Protein AF-A0A9P5NY84-F1 (afdb_monomer_lite)

Secondary structure (DSSP, 8-state):
-PPP-S-GGGPPPP-TTSGGGHHHHHHHHHHHT--HHHHHHHHHHHHHHHHHHHHHHHHHHHHHHHHHHHHHHHHHHHHHHHHHHHHHHHHHHHHHHT----------------

Sequence (114 aa):
MPRITVNPNLVEAPDFTLEVYAIARDAITTQLNITAVEAAECLKEAWTADNDTKKLAWDEQELADCEEAAQRAQEEDQQRNKELQCNEQNETREPEKKKPKLNSFVANRPLQLP

Organism: Gymnopilus junonius (NCBI:txid109634)

pLDDT: mean 77.66, std 15.16, range [36.47, 93.44]

Radius of gyration: 39.76 Å; chains: 1; bounding box: 81×19×121 Å

Structure (mmCIF, N/CA/C/O backbone):
data_AF-A0A9P5NY84-F1
#
_entry.id   AF-A0A9P5NY84-F1
#
loop_
_atom_site.group_PDB
_atom_site.id
_atom_site.type_symbol
_atom_site.label_atom_id
_atom_site.label_alt_id
_atom_site.label_comp_id
_atom_site.label_asym_id
_atom_site.label_entity_id
_atom_site.label_seq_id
_atom_site.pdbx_PDB_ins_code
_atom_site.Cartn_x
_atom_site.Cartn_y
_atom_site.Cartn_z
_atom_site.occupancy
_atom_site.B_iso_or_equiv
_atom_site.auth_seq_id
_atom_site.auth_comp_id
_atom_site.auth_asym_id
_atom_site.auth_atom_id
_atom_site.pdbx_PDB_model_num
ATOM 1 N N . MET A 1 1 ? -17.183 2.914 1.428 1.00 59.50 1 MET A N 1
ATOM 2 C CA . MET A 1 1 ? -16.043 2.161 0.861 1.00 59.50 1 MET A CA 1
ATOM 3 C C . MET A 1 1 ? -16.252 0.683 1.168 1.00 59.50 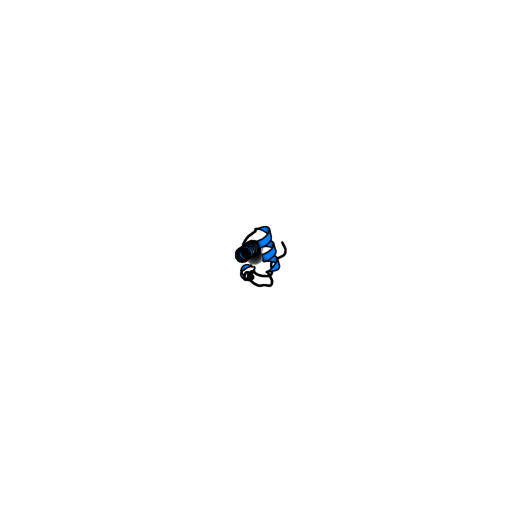1 MET A C 1
ATOM 5 O O . MET A 1 1 ? -16.749 0.401 2.255 1.00 59.50 1 MET A O 1
ATOM 9 N N . PRO A 1 2 ? -15.966 -0.254 0.248 1.00 76.25 2 PRO A N 1
ATOM 10 C CA . PRO A 1 2 ? -15.933 -1.674 0.592 1.00 76.25 2 PRO A CA 1
ATOM 11 C C . PRO A 1 2 ? -14.880 -1.915 1.682 1.00 76.25 2 PRO A C 1
ATOM 13 O O . PRO A 1 2 ? -13.791 -1.349 1.612 1.00 76.25 2 PRO A O 1
ATOM 16 N N . ARG A 1 3 ? -15.223 -2.726 2.691 1.00 77.12 3 ARG A N 1
ATOM 17 C CA . ARG A 1 3 ? -14.337 -3.029 3.822 1.00 77.12 3 ARG A CA 1
ATOM 18 C C . ARG A 1 3 ? -13.097 -3.758 3.307 1.00 77.12 3 ARG A C 1
ATOM 20 O O . ARG A 1 3 ? -13.224 -4.753 2.590 1.00 77.12 3 ARG A O 1
ATOM 27 N N . ILE A 1 4 ? -11.911 -3.262 3.646 1.00 82.25 4 ILE A N 1
ATOM 28 C CA . ILE A 1 4 ? -10.665 -3.911 3.238 1.00 82.25 4 ILE A CA 1
ATOM 29 C C . ILE A 1 4 ? -10.487 -5.152 4.121 1.00 82.25 4 ILE A C 1
ATOM 31 O O . ILE A 1 4 ? -10.584 -5.065 5.343 1.00 82.25 4 ILE A O 1
ATOM 35 N N . THR A 1 5 ? -10.275 -6.317 3.502 1.00 79.19 5 THR A N 1
ATOM 36 C CA . THR A 1 5 ? -10.119 -7.617 4.188 1.00 79.19 5 THR A CA 1
ATOM 37 C C . THR A 1 5 ? -8.679 -8.119 4.228 1.00 79.19 5 THR A C 1
ATOM 39 O O . THR A 1 5 ? -8.357 -8.990 5.031 1.00 79.19 5 THR A O 1
ATOM 42 N N . VAL A 1 6 ? -7.808 -7.578 3.376 1.00 79.12 6 VAL A N 1
ATOM 43 C CA . VAL A 1 6 ? -6.385 -7.924 3.314 1.00 79.12 6 VAL A CA 1
ATOM 44 C C . VAL A 1 6 ? -5.589 -6.726 3.797 1.00 79.12 6 VAL A C 1
ATOM 46 O O . VAL A 1 6 ? -5.732 -5.646 3.230 1.00 79.12 6 VAL A O 1
ATOM 49 N N . ASN A 1 7 ? -4.749 -6.918 4.816 1.00 77.25 7 ASN A N 1
ATOM 50 C CA . ASN A 1 7 ? -3.919 -5.844 5.347 1.00 77.25 7 ASN A CA 1
ATOM 51 C C . ASN A 1 7 ? -2.913 -5.380 4.273 1.00 77.25 7 ASN A C 1
ATOM 53 O O . ASN A 1 7 ? -2.007 -6.147 3.928 1.00 77.25 7 ASN A O 1
ATOM 57 N N . PRO A 1 8 ? -3.033 -4.144 3.757 1.00 82.19 8 PRO A N 1
ATOM 58 C CA . PRO A 1 8 ? -2.156 -3.645 2.704 1.00 82.19 8 PRO A CA 1
ATOM 59 C C . PRO A 1 8 ? -0.701 -3.470 3.169 1.00 82.19 8 PRO A C 1
ATOM 61 O O . PRO A 1 8 ? 0.194 -3.503 2.329 1.00 82.19 8 PRO A O 1
ATOM 64 N N . ASN A 1 9 ? -0.443 -3.386 4.484 1.00 78.25 9 ASN A N 1
ATOM 65 C CA . ASN A 1 9 ? 0.909 -3.341 5.061 1.00 78.25 9 ASN A CA 1
ATOM 66 C C . ASN A 1 9 ? 1.684 -4.661 4.916 1.00 78.25 9 ASN A C 1
ATOM 68 O O . ASN A 1 9 ? 2.905 -4.664 5.034 1.00 78.25 9 ASN A O 1
ATOM 72 N N . LEU A 1 10 ? 0.985 -5.781 4.706 1.00 80.69 10 LEU A N 1
ATOM 73 C CA . LEU A 1 10 ? 1.596 -7.106 4.554 1.00 80.69 10 LEU A CA 1
ATOM 74 C C . LEU A 1 10 ? 1.817 -7.487 3.087 1.00 80.69 10 LEU A C 1
ATOM 76 O O . LEU A 1 10 ? 2.346 -8.560 2.806 1.00 80.69 10 LEU A O 1
ATOM 80 N N . VAL A 1 11 ? 1.375 -6.647 2.151 1.00 82.81 11 VAL A N 1
ATOM 81 C CA . VAL A 1 11 ? 1.533 -6.914 0.725 1.00 82.81 11 VAL A CA 1
ATOM 82 C C . VAL A 1 11 ? 2.890 -6.377 0.292 1.00 82.81 11 VAL A C 1
ATOM 84 O O . VAL A 1 11 ? 3.141 -5.179 0.384 1.00 82.81 11 VAL A O 1
ATOM 87 N N . GLU A 1 12 ? 3.764 -7.257 -0.185 1.00 81.56 12 GLU A N 1
ATOM 88 C CA . GLU A 1 12 ? 5.028 -6.854 -0.800 1.00 81.56 12 GLU A CA 1
ATOM 89 C C . GLU A 1 12 ? 4.815 -6.419 -2.252 1.00 81.56 12 GLU A C 1
ATOM 91 O O . GLU A 1 12 ? 3.967 -6.958 -2.973 1.00 81.56 12 GLU A O 1
ATOM 96 N N . ALA A 1 13 ? 5.608 -5.436 -2.682 1.00 84.62 13 ALA A N 1
ATOM 97 C CA . ALA A 1 13 ? 5.602 -4.985 -4.064 1.00 84.62 13 ALA A CA 1
ATOM 98 C C . ALA A 1 13 ? 6.016 -6.143 -4.991 1.00 84.62 13 ALA A C 1
ATOM 100 O O . ALA A 1 13 ? 7.022 -6.806 -4.718 1.00 84.62 13 ALA A O 1
ATOM 101 N N . PRO A 1 14 ? 5.295 -6.377 -6.102 1.00 86.94 14 PRO A N 1
ATOM 102 C CA . PRO A 1 14 ? 5.724 -7.340 -7.102 1.00 86.94 14 P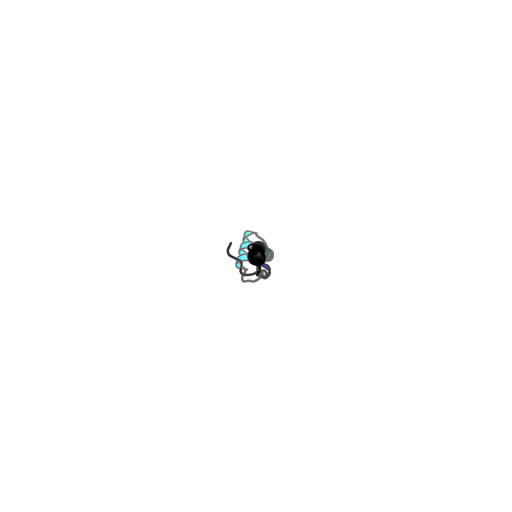RO A CA 1
ATOM 103 C C . PRO A 1 14 ? 7.097 -6.970 -7.665 1.00 86.94 14 PRO A C 1
ATOM 105 O O . PRO A 1 14 ? 7.428 -5.792 -7.816 1.00 86.94 14 PRO A O 1
ATOM 108 N N . ASP A 1 15 ? 7.876 -7.973 -8.059 1.00 88.12 15 ASP A N 1
ATOM 109 C CA . ASP A 1 15 ? 9.094 -7.720 -8.819 1.00 88.12 15 ASP A CA 1
ATOM 110 C C . ASP A 1 15 ? 8.730 -7.357 -10.271 1.00 88.12 15 ASP A C 1
ATOM 112 O O . ASP A 1 15 ? 8.447 -8.215 -11.112 1.00 88.12 15 ASP A O 1
ATOM 116 N N . PHE A 1 16 ? 8.723 -6.055 -10.561 1.00 88.38 16 PHE A N 1
ATOM 117 C CA . PHE A 1 16 ? 8.419 -5.517 -11.889 1.00 88.38 16 PHE A CA 1
ATOM 118 C C . PHE A 1 16 ? 9.540 -5.742 -12.912 1.00 88.38 16 PHE A C 1
ATOM 120 O O . PHE A 1 16 ? 9.359 -5.447 -14.093 1.00 88.38 16 PHE A O 1
ATOM 127 N N . THR A 1 17 ? 10.687 -6.289 -12.499 1.00 88.62 17 THR A N 1
ATOM 128 C CA . THR A 1 17 ? 11.774 -6.660 -13.412 1.00 88.62 17 THR A CA 1
ATOM 129 C C . THR A 1 17 ? 11.542 -8.016 -14.082 1.00 88.62 17 THR A C 1
ATOM 131 O O . THR A 1 17 ? 12.189 -8.322 -15.091 1.00 88.62 17 THR A O 1
ATOM 134 N N . LEU A 1 18 ? 10.573 -8.796 -13.590 1.00 90.44 18 LEU A N 1
ATOM 135 C CA . LEU A 1 18 ? 10.184 -10.079 -14.164 1.00 90.44 18 LEU A CA 1
ATOM 136 C C . LEU A 1 18 ? 9.641 -9.946 -15.594 1.00 90.44 18 LEU A C 1
ATOM 138 O O . LEU A 1 18 ? 9.025 -8.952 -15.989 1.00 90.44 18 LEU A O 1
ATOM 142 N N . GLU A 1 19 ? 9.835 -11.002 -16.381 1.00 90.38 19 GLU A N 1
ATOM 143 C CA . GLU A 1 19 ? 9.423 -11.057 -17.789 1.00 90.38 19 GLU A CA 1
ATOM 144 C C . GLU A 1 19 ? 7.899 -10.974 -17.972 1.00 90.38 19 GLU A C 1
ATOM 146 O O . GLU A 1 19 ? 7.422 -10.443 -18.971 1.00 90.38 19 GLU A O 1
ATOM 151 N N . VAL A 1 20 ? 7.119 -11.373 -16.962 1.00 91.94 20 VAL A N 1
ATOM 152 C CA . VAL A 1 20 ? 5.651 -11.225 -16.966 1.00 91.94 20 VAL A CA 1
ATOM 153 C C . VAL A 1 20 ? 5.200 -9.764 -17.093 1.00 91.94 20 VAL A C 1
ATOM 155 O O . VAL A 1 20 ? 4.133 -9.496 -17.639 1.00 91.94 20 VAL A O 1
ATOM 158 N N . TYR A 1 21 ? 6.031 -8.815 -16.650 1.00 90.31 21 TYR A N 1
ATOM 159 C CA . TYR A 1 21 ? 5.785 -7.377 -16.768 1.00 90.31 21 TYR A CA 1
ATOM 160 C C . TYR A 1 21 ? 6.497 -6.747 -17.973 1.00 90.31 21 TYR A C 1
ATOM 162 O O . TYR A 1 21 ? 6.503 -5.524 -18.105 1.00 90.31 21 TYR A O 1
ATOM 170 N N . ALA A 1 22 ? 7.102 -7.538 -18.867 1.00 90.81 22 ALA A N 1
ATOM 171 C CA . ALA A 1 22 ? 7.830 -7.020 -20.028 1.00 90.81 22 ALA A CA 1
ATOM 172 C C . ALA A 1 22 ? 6.944 -6.158 -20.936 1.00 90.81 22 ALA A C 1
ATOM 174 O O . ALA A 1 22 ? 7.372 -5.086 -21.337 1.00 90.81 22 ALA A O 1
ATOM 175 N N . ILE A 1 23 ? 5.692 -6.562 -21.181 1.00 93.44 23 ILE A N 1
ATOM 176 C CA . ILE A 1 23 ? 4.748 -5.793 -22.014 1.00 93.44 23 ILE A CA 1
ATOM 177 C C . ILE A 1 23 ? 4.465 -4.415 -21.398 1.00 93.44 23 ILE A C 1
ATOM 179 O O . ILE A 1 23 ? 4.473 -3.405 -22.097 1.00 93.44 23 ILE A O 1
ATOM 183 N N . ALA A 1 24 ? 4.237 -4.366 -20.083 1.00 90.00 24 ALA A N 1
ATOM 184 C CA . ALA A 1 24 ? 3.987 -3.111 -19.380 1.00 90.00 24 ALA A CA 1
ATOM 185 C C . ALA A 1 24 ? 5.230 -2.209 -19.386 1.00 90.00 24 ALA A C 1
ATOM 187 O O . ALA A 1 24 ? 5.120 -1.015 -19.653 1.00 90.00 24 ALA A O 1
ATOM 188 N N . ARG A 1 25 ? 6.418 -2.783 -19.149 1.00 92.31 25 ARG A N 1
ATOM 189 C CA . ARG A 1 25 ? 7.684 -2.043 -19.211 1.00 92.31 25 ARG A CA 1
ATOM 190 C C . ARG A 1 25 ? 7.974 -1.514 -20.606 1.00 92.31 25 ARG A C 1
ATOM 192 O O . ARG A 1 25 ? 8.332 -0.355 -20.721 1.00 92.31 25 ARG A O 1
ATOM 199 N N . ASP A 1 26 ? 7.782 -2.318 -21.646 1.00 92.38 26 ASP A N 1
ATOM 200 C CA . ASP A 1 26 ? 8.037 -1.928 -23.035 1.00 92.38 26 ASP A CA 1
ATOM 201 C C . ASP A 1 26 ? 7.121 -0.780 -23.484 1.00 92.38 26 ASP A C 1
ATOM 203 O O . ASP A 1 26 ? 7.582 0.187 -24.093 1.00 92.38 26 ASP A O 1
ATOM 207 N N . ALA A 1 27 ? 5.846 -0.819 -23.082 1.00 92.44 27 ALA A N 1
ATOM 208 C CA . ALA A 1 27 ? 4.911 0.278 -23.316 1.00 92.44 27 ALA A CA 1
ATOM 209 C C . ALA A 1 27 ? 5.383 1.585 -22.653 1.00 92.44 27 ALA A C 1
ATOM 211 O O . ALA A 1 27 ? 5.396 2.637 -23.293 1.00 92.44 27 ALA A O 1
ATOM 212 N N . ILE A 1 28 ? 5.823 1.520 -21.393 1.00 92.31 28 ILE A N 1
ATOM 213 C CA . ILE A 1 28 ? 6.313 2.686 -20.643 1.00 92.31 28 ILE A CA 1
ATOM 214 C C . ILE A 1 28 ? 7.644 3.189 -21.218 1.00 92.31 28 ILE A C 1
ATOM 216 O O . ILE A 1 28 ? 7.801 4.387 -21.442 1.00 92.31 28 ILE A O 1
ATOM 220 N N . THR A 1 29 ? 8.578 2.285 -21.509 1.00 93.12 29 THR A N 1
ATOM 221 C CA . THR A 1 29 ? 9.862 2.576 -22.156 1.00 93.12 29 THR A CA 1
ATOM 222 C C . THR A 1 29 ? 9.656 3.272 -23.492 1.00 93.12 29 THR A C 1
ATOM 224 O O . THR A 1 29 ? 10.293 4.289 -23.738 1.00 93.12 29 THR A O 1
ATOM 227 N N . THR A 1 30 ? 8.734 2.792 -24.328 1.00 92.44 30 THR A N 1
ATOM 228 C CA . THR A 1 30 ? 8.439 3.405 -25.630 1.00 92.44 30 THR A CA 1
ATOM 229 C C . THR A 1 30 ? 7.782 4.776 -25.474 1.00 92.44 30 THR A C 1
ATOM 231 O O . THR A 1 30 ? 8.111 5.709 -26.202 1.00 92.44 30 THR A O 1
ATOM 234 N N . GLN A 1 31 ? 6.861 4.922 -24.521 1.00 92.12 31 GLN A N 1
ATOM 235 C CA . GLN A 1 31 ? 6.090 6.151 -24.353 1.00 92.12 31 GLN A CA 1
ATOM 236 C C . GLN A 1 31 ? 6.876 7.276 -23.669 1.00 92.12 31 GLN A C 1
ATOM 238 O O . GLN A 1 31 ? 6.716 8.441 -24.031 1.00 92.12 31 GLN A O 1
ATOM 243 N N . LEU A 1 32 ? 7.716 6.941 -22.690 1.00 89.50 32 LEU A N 1
ATOM 244 C CA . LEU A 1 32 ? 8.540 7.901 -21.948 1.00 89.50 32 LEU A CA 1
ATOM 245 C C . LEU A 1 32 ? 9.975 7.984 -22.484 1.00 89.50 32 LEU A C 1
ATOM 247 O O . LEU A 1 32 ? 10.730 8.857 -22.065 1.00 89.50 32 LEU A O 1
ATOM 251 N N . ASN A 1 33 ? 10.342 7.109 -23.424 1.00 91.88 33 ASN A N 1
ATOM 252 C CA . ASN A 1 33 ? 11.683 6.994 -23.994 1.00 91.88 33 ASN A CA 1
ATOM 253 C C . ASN A 1 33 ? 12.771 6.788 -22.915 1.00 91.88 33 ASN A C 1
ATOM 255 O O . ASN A 1 33 ? 13.844 7.392 -22.975 1.00 91.88 33 ASN A O 1
ATOM 259 N N . ILE A 1 34 ? 12.465 5.938 -21.928 1.00 93.06 34 ILE A N 1
ATOM 260 C CA . ILE A 1 34 ? 13.305 5.601 -20.763 1.00 93.06 34 ILE A CA 1
ATOM 261 C C . ILE A 1 34 ? 13.767 4.143 -20.801 1.00 93.06 34 ILE A C 1
ATOM 263 O O . ILE A 1 34 ? 13.196 3.317 -21.511 1.00 93.06 34 ILE A O 1
ATOM 267 N N . THR A 1 35 ? 14.769 3.781 -20.004 1.00 92.38 35 THR A N 1
ATOM 268 C CA . THR A 1 35 ? 15.244 2.392 -19.934 1.00 92.38 35 THR A CA 1
ATOM 269 C C . THR A 1 35 ? 14.217 1.452 -19.293 1.00 92.38 35 THR A C 1
ATOM 271 O O . THR A 1 35 ? 13.348 1.862 -18.526 1.00 92.38 35 THR A O 1
ATOM 274 N N . ALA A 1 36 ? 14.339 0.148 -19.561 1.00 88.12 36 ALA A N 1
ATOM 275 C CA . ALA A 1 36 ? 13.471 -0.869 -18.960 1.00 88.12 36 ALA A CA 1
ATOM 276 C C . ALA A 1 36 ? 13.592 -0.944 -17.423 1.00 88.12 36 ALA A C 1
ATOM 278 O O . ALA A 1 36 ? 12.674 -1.424 -16.756 1.00 88.12 36 ALA A O 1
ATOM 279 N N . VAL A 1 37 ? 14.719 -0.486 -16.864 1.00 89.12 37 VAL A N 1
ATOM 280 C CA . VAL A 1 37 ? 14.931 -0.384 -15.413 1.00 89.12 37 VAL A CA 1
ATOM 281 C C . VAL A 1 37 ? 14.110 0.773 -14.851 1.00 89.12 37 VAL A C 1
ATOM 283 O O . VAL A 1 37 ? 13.340 0.565 -13.920 1.00 89.12 37 VAL A O 1
ATOM 286 N N . GLU A 1 38 ? 14.184 1.953 -15.469 1.00 90.56 38 GLU A N 1
ATOM 287 C CA . GLU A 1 38 ? 13.376 3.117 -15.075 1.00 90.56 38 GLU A CA 1
ATOM 288 C C . GLU A 1 38 ? 11.873 2.842 -15.238 1.00 90.56 38 GLU A C 1
ATOM 290 O O . GLU A 1 38 ? 11.076 3.204 -14.377 1.00 90.56 38 GLU A O 1
ATOM 295 N N . ALA A 1 39 ? 11.471 2.116 -16.286 1.00 92.38 39 ALA A N 1
ATOM 296 C CA . ALA A 1 39 ? 10.083 1.691 -16.461 1.00 92.38 39 ALA A CA 1
ATOM 297 C C . ALA A 1 39 ? 9.597 0.760 -15.333 1.00 92.38 39 ALA A C 1
ATOM 299 O O . ALA A 1 39 ? 8.448 0.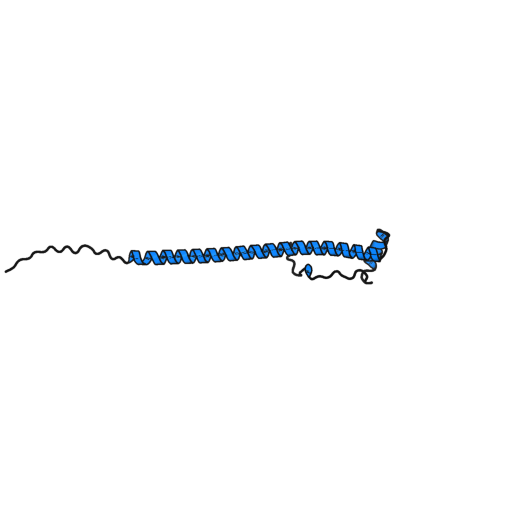862 -14.897 1.00 92.38 39 ALA A O 1
ATOM 300 N N . ALA A 1 40 ? 10.462 -0.134 -14.837 1.00 90.69 40 ALA A N 1
ATOM 301 C CA . ALA A 1 40 ? 10.151 -0.975 -13.681 1.00 90.69 40 ALA A CA 1
ATOM 302 C C . ALA A 1 40 ? 10.010 -0.140 -12.396 1.00 90.69 40 ALA A C 1
ATOM 304 O O . ALA A 1 40 ? 9.130 -0.421 -11.582 1.00 90.69 40 ALA A O 1
ATOM 305 N N . GLU A 1 41 ? 10.830 0.901 -12.232 1.00 91.56 41 GLU A N 1
ATOM 306 C CA . GLU A 1 41 ? 10.715 1.834 -11.106 1.00 91.56 41 GLU A CA 1
ATOM 307 C C . GLU A 1 41 ? 9.414 2.640 -11.163 1.00 91.56 41 GLU A C 1
ATOM 309 O O . GLU A 1 41 ? 8.724 2.728 -10.152 1.00 91.56 41 GLU A O 1
ATOM 314 N N . CYS A 1 42 ? 9.000 3.128 -12.338 1.00 90.94 42 CYS A N 1
ATOM 315 C CA . CYS A 1 42 ? 7.705 3.799 -12.496 1.00 90.94 42 CYS A CA 1
ATOM 316 C C . CYS A 1 42 ? 6.526 2.887 -12.119 1.00 90.94 42 CYS A C 1
ATOM 318 O O . CYS A 1 42 ? 5.590 3.326 -11.452 1.00 90.94 42 CYS A O 1
ATOM 320 N N . LEU A 1 43 ? 6.566 1.608 -12.514 1.00 91.00 43 LEU A N 1
ATOM 321 C CA . LEU A 1 43 ? 5.544 0.630 -12.120 1.00 91.00 43 LEU A CA 1
ATOM 322 C C . LEU A 1 43 ? 5.527 0.409 -10.606 1.00 91.00 43 LEU A C 1
ATOM 324 O O . LEU A 1 43 ? 4.455 0.343 -10.000 1.00 91.00 43 LEU A O 1
ATOM 328 N N . LYS A 1 44 ? 6.709 0.335 -9.992 1.00 92.06 44 LYS A N 1
ATOM 329 C CA . LYS A 1 44 ? 6.849 0.196 -8.544 1.00 92.06 44 LYS A CA 1
ATOM 330 C C . LYS A 1 44 ? 6.326 1.419 -7.800 1.00 92.06 44 LYS A C 1
ATOM 332 O O . LYS A 1 44 ? 5.642 1.259 -6.792 1.00 92.06 44 LYS A O 1
ATOM 337 N N . GLU A 1 45 ? 6.610 2.620 -8.289 1.00 91.31 45 GLU A N 1
ATOM 338 C CA . GLU A 1 45 ? 6.129 3.871 -7.701 1.00 91.31 45 GLU A CA 1
ATOM 339 C C . GLU A 1 45 ? 4.602 3.965 -7.778 1.00 91.31 45 GLU A C 1
ATOM 341 O O . GLU A 1 45 ? 3.949 4.204 -6.763 1.00 91.31 45 GLU A O 1
ATOM 346 N N . ALA A 1 46 ? 4.017 3.665 -8.943 1.00 90.81 46 ALA A N 1
ATOM 347 C CA . ALA A 1 46 ? 2.567 3.635 -9.117 1.00 90.81 46 ALA A CA 1
ATOM 348 C C . ALA A 1 46 ? 1.895 2.617 -8.182 1.00 90.81 46 ALA A C 1
ATOM 350 O O . ALA A 1 46 ? 0.881 2.918 -7.551 1.00 90.81 46 ALA A O 1
ATOM 351 N N . TRP A 1 47 ? 2.482 1.424 -8.053 1.00 92.12 47 TRP A N 1
ATOM 352 C CA . TRP A 1 47 ? 2.001 0.408 -7.121 1.00 92.12 47 TRP A CA 1
ATOM 353 C C . TRP A 1 47 ? 2.119 0.860 -5.661 1.00 92.12 47 TRP A C 1
ATOM 355 O O . TRP A 1 47 ? 1.204 0.636 -4.874 1.00 92.12 47 TRP A O 1
ATOM 365 N N . THR A 1 48 ? 3.218 1.527 -5.302 1.00 90.06 48 THR A N 1
ATOM 366 C CA . THR A 1 48 ? 3.443 2.040 -3.942 1.00 90.06 48 THR A CA 1
ATOM 367 C C . THR A 1 48 ? 2.412 3.108 -3.594 1.00 90.06 48 THR A C 1
ATOM 369 O O . THR A 1 48 ? 1.804 3.033 -2.533 1.00 90.06 48 THR A O 1
ATOM 372 N N . ALA A 1 49 ? 2.125 4.035 -4.511 1.00 90.56 49 ALA A N 1
ATOM 373 C CA . ALA A 1 49 ? 1.103 5.060 -4.311 1.00 90.56 49 ALA A CA 1
ATOM 374 C C . ALA A 1 49 ? -0.309 4.464 -4.120 1.00 90.56 49 ALA A C 1
ATOM 376 O O . ALA A 1 49 ? -1.070 4.914 -3.255 1.00 90.56 49 ALA A O 1
ATOM 377 N N . ASP A 1 50 ? -0.660 3.426 -4.886 1.00 90.31 50 ASP A N 1
ATOM 378 C CA . ASP A 1 50 ? -1.916 2.688 -4.694 1.00 90.31 50 ASP A CA 1
ATOM 379 C C . ASP A 1 50 ? -1.937 1.950 -3.344 1.00 90.31 50 ASP A C 1
ATOM 381 O O . ASP A 1 50 ? -2.926 2.017 -2.607 1.00 90.31 50 ASP A O 1
ATOM 385 N N . ASN A 1 51 ? -0.830 1.301 -2.970 1.00 89.88 51 ASN A N 1
ATOM 386 C CA . ASN A 1 51 ? -0.698 0.602 -1.695 1.00 89.88 51 ASN A CA 1
ATOM 387 C C . ASN A 1 51 ? -0.802 1.560 -0.495 1.00 89.88 51 ASN A C 1
ATOM 389 O O . ASN A 1 51 ? -1.549 1.271 0.438 1.00 89.88 51 ASN A O 1
ATOM 393 N N . ASP A 1 52 ? -0.150 2.722 -0.534 1.00 90.00 52 ASP A N 1
ATOM 394 C CA . ASP A 1 52 ? -0.247 3.732 0.525 1.00 90.00 52 ASP A CA 1
ATOM 395 C C . ASP A 1 52 ? -1.662 4.305 0.644 1.00 90.00 52 ASP A C 1
ATOM 397 O O . ASP A 1 52 ? -2.161 4.493 1.755 1.00 90.00 52 ASP A O 1
ATOM 401 N N . THR A 1 53 ? -2.370 4.484 -0.474 1.00 88.69 53 THR A N 1
ATOM 402 C CA . THR A 1 53 ? -3.790 4.874 -0.442 1.00 88.69 53 THR A CA 1
ATOM 403 C C . THR A 1 53 ? -4.643 3.808 0.250 1.00 88.69 53 THR A C 1
ATOM 405 O O . THR A 1 53 ? -5.514 4.127 1.062 1.00 88.69 53 THR A O 1
ATOM 408 N N . LYS A 1 54 ? -4.379 2.522 -0.020 1.00 88.12 54 LYS A N 1
ATOM 409 C CA . LYS A 1 54 ? -5.055 1.411 0.667 1.00 88.12 54 LYS A CA 1
ATOM 410 C C . LYS A 1 54 ? -4.703 1.358 2.151 1.00 88.12 54 LYS A C 1
ATOM 412 O O . LYS A 1 54 ? -5.588 1.052 2.944 1.00 88.12 54 LYS A O 1
ATOM 417 N N . LYS A 1 55 ? -3.453 1.647 2.528 1.00 88.75 55 LYS A N 1
ATOM 418 C CA . LYS A 1 55 ? -3.018 1.719 3.933 1.00 88.75 55 LYS A CA 1
ATOM 419 C C . LYS A 1 55 ? -3.765 2.816 4.676 1.00 88.75 55 LYS A C 1
ATOM 421 O O . LYS A 1 55 ? -4.386 2.511 5.680 1.00 88.75 55 LYS A O 1
ATOM 426 N N . LEU A 1 56 ? -3.857 4.021 4.112 1.00 88.44 56 LEU A N 1
ATOM 427 C CA . LEU A 1 56 ? -4.658 5.103 4.696 1.00 88.44 56 LEU A CA 1
ATOM 428 C C . LEU A 1 56 ? -6.127 4.707 4.893 1.00 88.44 56 LEU A C 1
ATOM 430 O O . LEU A 1 56 ? -6.692 4.935 5.958 1.00 88.44 56 LEU A O 1
ATOM 434 N N . ALA A 1 57 ? -6.739 4.069 3.893 1.00 88.38 57 ALA A N 1
ATOM 435 C CA . ALA A 1 57 ? -8.112 3.583 4.012 1.00 88.38 57 ALA A CA 1
ATOM 436 C C . ALA A 1 57 ? -8.261 2.457 5.057 1.00 88.38 57 ALA A C 1
ATOM 438 O O . ALA A 1 57 ? -9.308 2.339 5.691 1.00 88.38 57 ALA A O 1
ATOM 439 N N . TRP A 1 58 ? -7.227 1.631 5.245 1.00 88.31 58 TRP A N 1
ATOM 440 C CA . TRP A 1 58 ? -7.183 0.615 6.297 1.00 88.31 58 TRP A CA 1
ATOM 441 C C . TRP A 1 58 ? -7.066 1.249 7.686 1.00 88.31 58 TRP A C 1
ATOM 443 O O . TRP A 1 58 ? -7.819 0.877 8.580 1.00 88.31 58 TRP A O 1
ATOM 453 N N . ASP A 1 59 ? -6.168 2.218 7.863 1.00 86.88 59 ASP A N 1
ATOM 454 C CA . ASP A 1 59 ? -5.999 2.954 9.119 1.00 86.88 59 ASP A CA 1
ATOM 455 C C . ASP A 1 59 ? -7.286 3.694 9.517 1.00 86.88 59 ASP A C 1
ATOM 457 O O . ASP A 1 59 ? -7.689 3.659 10.678 1.00 86.88 59 ASP A O 1
ATOM 461 N N . GLU A 1 60 ? -7.988 4.301 8.555 1.00 87.00 60 GLU A N 1
ATOM 462 C CA . GLU A 1 60 ? -9.288 4.940 8.798 1.00 87.00 60 GLU A CA 1
ATOM 463 C C . GLU A 1 60 ? -10.349 3.921 9.249 1.00 87.00 60 GLU A C 1
ATOM 465 O O . GLU A 1 60 ? -11.132 4.191 10.161 1.00 87.00 60 GLU A O 1
ATOM 470 N N . GLN A 1 61 ? -10.347 2.724 8.655 1.00 86.50 61 GLN A N 1
ATOM 471 C CA . GLN A 1 61 ? -11.244 1.639 9.047 1.00 86.50 61 GLN A CA 1
ATOM 472 C C . GLN A 1 61 ? -10.942 1.120 10.460 1.00 86.50 61 GLN A C 1
ATOM 474 O O . GLN A 1 61 ? -11.872 0.927 11.238 1.00 86.50 61 GLN A O 1
ATOM 479 N N . GLU A 1 62 ? -9.670 0.904 10.799 1.00 86.69 62 GLU A N 1
ATOM 480 C CA . GLU A 1 62 ? -9.247 0.477 12.142 1.00 86.69 62 GLU A CA 1
ATOM 481 C C . GLU A 1 62 ? -9.610 1.523 13.201 1.00 86.69 62 GLU A C 1
ATOM 483 O O . GLU A 1 62 ? -10.089 1.175 14.281 1.00 86.69 62 GLU A O 1
ATOM 488 N N . LEU A 1 63 ? -9.431 2.810 12.887 1.00 87.19 63 LEU A N 1
ATOM 489 C CA . LEU A 1 63 ? -9.813 3.896 13.782 1.00 87.19 63 LEU A CA 1
ATOM 490 C C . LEU A 1 63 ? -11.326 3.907 14.030 1.00 87.19 63 LEU A C 1
ATOM 492 O O . LEU A 1 63 ? -11.752 4.008 15.180 1.00 87.19 63 LEU A O 1
ATOM 496 N N . ALA A 1 64 ? -12.129 3.756 12.973 1.00 85.88 64 ALA A N 1
ATOM 497 C CA . ALA A 1 64 ? -13.583 3.698 13.081 1.00 85.88 64 ALA A CA 1
ATOM 498 C C . ALA A 1 64 ? -14.061 2.478 13.888 1.00 85.88 64 ALA A C 1
ATOM 500 O O . ALA A 1 64 ? -14.944 2.613 14.734 1.00 85.88 64 ALA A O 1
ATOM 501 N N . ASP A 1 65 ? -13.457 1.303 13.685 1.00 84.75 65 ASP A N 1
ATOM 502 C CA . ASP A 1 65 ? -13.769 0.101 14.473 1.00 84.75 65 ASP A CA 1
ATOM 503 C C . ASP A 1 65 ? -13.401 0.275 15.953 1.00 84.75 65 ASP A C 1
ATOM 505 O O . ASP A 1 65 ? -14.156 -0.134 16.838 1.00 84.75 65 ASP A O 1
ATOM 509 N N . CYS A 1 66 ? -12.259 0.906 16.236 1.00 84.12 66 CYS A N 1
ATOM 510 C CA . CYS A 1 66 ? -11.826 1.197 17.599 1.00 84.12 66 CYS A CA 1
ATOM 511 C C . CYS A 1 66 ? -12.777 2.184 18.291 1.00 84.12 66 CYS A C 1
ATOM 513 O O . CYS A 1 66 ? -13.155 1.980 19.448 1.00 84.12 66 CYS A O 1
ATOM 515 N N . GLU A 1 67 ? -13.216 3.223 17.578 1.00 83.75 67 GLU A N 1
ATOM 516 C CA . GLU A 1 67 ? -14.172 4.198 18.100 1.00 83.75 67 GLU A CA 1
ATOM 517 C C . GLU A 1 67 ? -15.548 3.564 18.353 1.00 83.75 67 GLU A C 1
ATOM 519 O O . GLU A 1 67 ? -16.138 3.779 19.413 1.00 83.75 67 GLU A O 1
ATOM 524 N N . GLU A 1 68 ? -16.036 2.718 17.442 1.00 84.12 68 GLU A N 1
ATOM 525 C CA . GLU A 1 68 ? -17.290 1.983 17.634 1.00 84.12 68 GLU A CA 1
ATOM 526 C C . GLU A 1 68 ? -17.203 1.025 18.835 1.00 84.12 68 GLU A C 1
ATOM 528 O O . GLU A 1 68 ? -18.128 0.942 19.649 1.00 84.12 68 GLU A O 1
ATOM 533 N N . ALA A 1 69 ? -16.076 0.326 18.998 1.00 82.56 69 ALA A N 1
ATOM 534 C CA . ALA A 1 69 ? -15.845 -0.543 20.148 1.00 82.56 69 ALA A CA 1
ATOM 535 C C . ALA A 1 69 ? -15.814 0.245 21.470 1.00 82.56 69 ALA A C 1
ATOM 537 O O . ALA A 1 69 ? -16.395 -0.199 22.464 1.00 82.56 69 ALA A O 1
ATOM 538 N N . ALA A 1 70 ? -15.185 1.423 21.479 1.00 82.88 70 ALA A N 1
ATOM 539 C CA . ALA A 1 70 ? -15.147 2.304 22.641 1.00 82.88 70 ALA A CA 1
ATOM 540 C C . ALA A 1 70 ? -16.542 2.841 23.002 1.00 82.88 70 ALA A C 1
ATOM 542 O O . ALA A 1 70 ? -16.909 2.844 24.179 1.00 82.88 70 ALA A O 1
ATOM 543 N N . GLN A 1 71 ? -17.342 3.234 22.004 1.00 81.12 71 GLN A N 1
ATOM 544 C CA . GLN A 1 71 ? -18.726 3.668 22.217 1.00 81.12 71 GLN A CA 1
ATOM 545 C C . GLN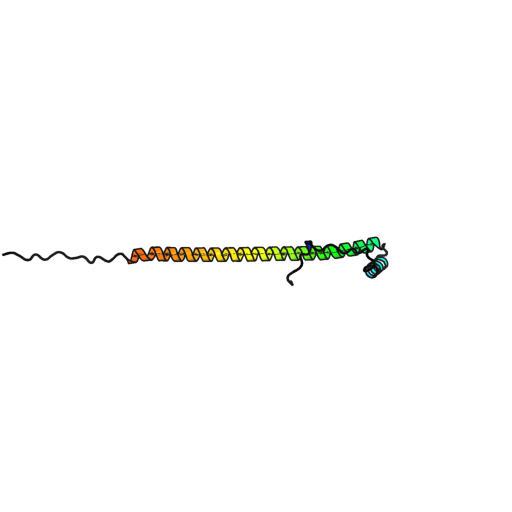 A 1 71 ? -19.576 2.541 22.808 1.00 81.12 71 GLN A C 1
ATOM 547 O O . GLN A 1 71 ? -20.214 2.747 23.841 1.00 81.12 71 GLN A O 1
ATOM 552 N N . ARG A 1 72 ? -19.504 1.323 22.249 1.00 78.56 72 ARG A N 1
ATOM 553 C CA . ARG A 1 72 ? -20.224 0.166 22.807 1.00 78.56 72 ARG A CA 1
ATOM 554 C C . ARG A 1 72 ? -19.832 -0.125 24.254 1.00 78.56 72 ARG A C 1
ATOM 556 O O . ARG A 1 72 ? -20.703 -0.378 25.082 1.00 78.56 72 ARG A O 1
ATOM 563 N N . ALA A 1 73 ? -18.540 -0.064 24.579 1.00 80.69 73 ALA A N 1
ATOM 564 C CA . ALA A 1 73 ? -18.073 -0.268 25.949 1.00 80.69 73 ALA A CA 1
ATOM 565 C C . ALA A 1 73 ? -18.625 0.802 26.910 1.00 80.69 73 ALA A C 1
ATOM 567 O O . ALA A 1 73 ? -19.029 0.483 28.029 1.00 80.69 73 ALA A O 1
ATOM 568 N N . GLN A 1 74 ? -18.691 2.061 26.467 1.00 80.50 74 GLN A N 1
ATOM 569 C CA . GLN A 1 74 ? -19.248 3.155 27.259 1.00 80.50 74 GLN A CA 1
ATOM 570 C C . GLN A 1 74 ? -20.761 3.002 27.476 1.00 80.50 74 GLN A C 1
ATOM 572 O O . GLN A 1 74 ? -21.253 3.254 28.577 1.00 80.50 74 GLN A O 1
ATOM 577 N N . GLU A 1 75 ? -21.510 2.593 26.451 1.00 79.62 75 GLU A N 1
ATOM 578 C CA . GLU A 1 75 ? -22.951 2.342 26.560 1.00 79.62 75 GLU A CA 1
ATOM 579 C C . GLU A 1 75 ? -23.258 1.197 27.531 1.00 79.62 75 GLU A C 1
ATOM 581 O O . GLU A 1 75 ? -24.182 1.302 28.343 1.00 79.62 75 GLU A O 1
ATOM 586 N N . GLU A 1 76 ? -22.460 0.130 27.490 1.00 79.62 76 GLU A N 1
ATOM 587 C CA . GLU A 1 76 ? -22.605 -1.015 28.387 1.00 79.62 76 GLU A CA 1
ATOM 588 C C . GLU A 1 76 ? -22.300 -0.637 29.848 1.00 79.62 76 GLU A C 1
ATOM 590 O O . GLU A 1 76 ? -23.019 -1.039 30.767 1.00 79.62 76 GLU A O 1
ATOM 595 N N . ASP A 1 77 ? -21.284 0.201 30.074 1.00 79.25 77 ASP A N 1
ATOM 596 C CA . ASP A 1 77 ? -20.955 0.716 31.406 1.00 79.25 77 ASP A CA 1
ATOM 597 C C . ASP A 1 77 ? -22.054 1.643 31.952 1.00 79.25 77 ASP A C 1
ATOM 599 O O . ASP A 1 77 ? -22.494 1.505 33.097 1.00 79.25 77 ASP A O 1
ATOM 603 N N . GLN A 1 78 ? -22.601 2.523 31.105 1.00 79.69 78 GLN A N 1
ATOM 604 C CA . GLN A 1 78 ? -23.741 3.363 31.477 1.00 79.69 78 GLN A CA 1
ATOM 605 C C . GLN A 1 78 ? -24.993 2.543 31.802 1.00 79.69 78 GLN A C 1
ATOM 607 O O . GLN A 1 78 ? -25.740 2.919 32.710 1.00 79.69 78 GLN A O 1
ATOM 612 N N . GLN A 1 79 ? -25.253 1.450 31.078 1.00 77.12 79 GLN A N 1
ATOM 613 C CA . GLN A 1 79 ? -26.364 0.551 31.395 1.00 77.12 79 GLN A CA 1
ATOM 614 C C . GLN A 1 79 ? -26.149 -0.150 32.736 1.00 77.12 79 GLN A C 1
ATOM 616 O O . GLN A 1 79 ? -27.052 -0.107 33.572 1.00 77.12 79 GLN A O 1
ATOM 621 N N . ARG A 1 80 ? -24.951 -0.695 32.995 1.00 75.00 80 ARG A N 1
ATOM 622 C CA . ARG A 1 80 ? -24.619 -1.284 34.303 1.00 75.00 80 ARG A CA 1
ATOM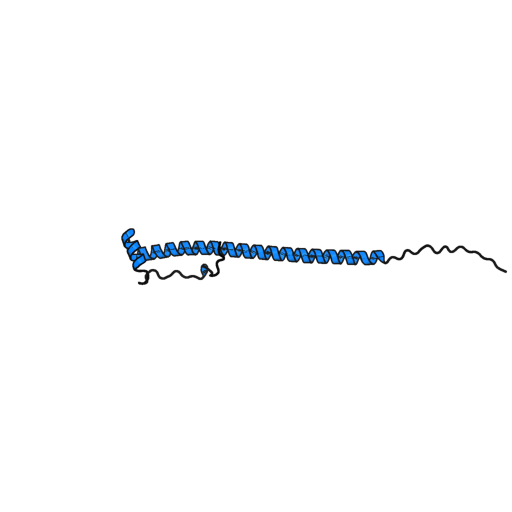 623 C C . ARG A 1 80 ? -24.793 -0.284 35.444 1.00 75.00 80 ARG A C 1
ATOM 625 O O . ARG A 1 80 ? -25.400 -0.613 36.457 1.00 75.00 80 ARG A O 1
ATOM 632 N N . ASN A 1 81 ? -24.315 0.947 35.281 1.00 75.81 81 ASN A N 1
ATOM 633 C CA . ASN A 1 81 ? -24.418 1.964 36.326 1.00 75.81 81 ASN A CA 1
ATOM 634 C C . ASN A 1 81 ? -25.877 2.396 36.584 1.00 75.81 81 ASN A C 1
ATOM 636 O O . ASN A 1 81 ? -26.284 2.586 37.729 1.00 75.81 81 ASN A O 1
ATOM 640 N N . LYS A 1 82 ? -26.703 2.497 35.531 1.00 77.94 82 LYS A N 1
ATOM 641 C CA . LYS A 1 82 ? -28.148 2.754 35.674 1.00 77.94 82 LYS A CA 1
ATOM 642 C C . LYS A 1 82 ? -28.868 1.610 36.387 1.00 77.94 82 LYS A C 1
ATOM 644 O O . LYS A 1 82 ? -29.749 1.874 37.203 1.00 77.94 82 LYS A O 1
ATOM 649 N N . GLU A 1 83 ? -28.506 0.364 36.091 1.00 74.56 83 GLU A N 1
ATOM 650 C CA . GLU A 1 83 ? -29.075 -0.811 36.753 1.00 74.56 83 GLU A CA 1
ATOM 651 C C . GLU A 1 83 ? -28.702 -0.851 38.242 1.00 74.56 83 GLU A C 1
ATOM 653 O O . GLU A 1 83 ? -29.586 -1.005 39.085 1.00 74.56 83 GLU A O 1
ATOM 658 N N . LEU A 1 84 ? -27.432 -0.590 38.577 1.00 73.38 84 LEU A N 1
ATOM 659 C CA . LEU A 1 84 ? -26.966 -0.473 39.962 1.00 73.38 84 LEU A CA 1
ATOM 660 C C . LEU A 1 84 ? -27.705 0.636 40.720 1.00 73.38 84 LEU A C 1
ATOM 662 O O . LEU A 1 84 ? -28.280 0.363 41.771 1.00 73.38 84 LEU A O 1
ATOM 666 N N . GLN A 1 85 ? -27.804 1.844 40.153 1.00 72.12 85 GLN A N 1
ATOM 667 C CA . GLN A 1 85 ? -28.549 2.937 40.789 1.00 72.12 85 GLN A CA 1
ATOM 668 C C . GLN A 1 85 ? -30.031 2.611 40.984 1.00 72.12 85 GLN A C 1
ATOM 670 O O . GLN A 1 85 ? -30.613 2.994 41.998 1.00 72.12 85 GLN A O 1
ATOM 675 N N . CYS A 1 86 ? -30.668 1.932 40.025 1.00 69.38 86 CYS A N 1
ATOM 676 C CA . CYS A 1 86 ? -32.065 1.527 40.158 1.00 69.38 86 CYS A CA 1
ATOM 677 C C . CYS A 1 86 ? -32.240 0.490 41.276 1.00 69.38 86 CYS A C 1
ATOM 679 O O . CYS A 1 86 ? -33.186 0.587 42.064 1.00 69.38 86 CYS A O 1
ATOM 681 N N . ASN A 1 87 ? -31.301 -0.452 41.388 1.00 66.56 87 ASN A N 1
ATOM 682 C CA . ASN A 1 87 ? -31.299 -1.452 42.445 1.00 66.56 87 ASN A CA 1
ATOM 683 C C . ASN A 1 87 ? -31.087 -0.809 43.828 1.00 66.56 87 ASN A C 1
ATOM 685 O O . ASN A 1 87 ? -31.885 -1.044 44.732 1.00 66.56 87 ASN A O 1
ATOM 689 N N . GLU A 1 88 ? -30.116 0.099 43.971 1.00 66.06 88 GLU A N 1
ATOM 690 C CA . GLU A 1 88 ? -29.866 0.847 45.215 1.00 66.06 88 GLU A CA 1
ATOM 691 C C . GLU A 1 88 ? -31.068 1.716 45.638 1.00 66.06 88 GLU A C 1
ATOM 693 O O . GLU A 1 88 ? -31.411 1.796 46.824 1.00 66.06 88 GLU A O 1
ATOM 698 N N . GLN A 1 89 ? -31.762 2.346 44.680 1.00 61.34 89 GLN A N 1
ATOM 699 C CA . GLN A 1 89 ? -32.966 3.139 44.964 1.00 61.34 89 GLN A CA 1
ATOM 700 C C . GLN A 1 89 ? -34.162 2.281 45.393 1.00 61.34 89 GLN A C 1
ATOM 702 O O . GLN A 1 89 ? -34.993 2.729 46.187 1.00 61.34 89 GLN A O 1
ATOM 707 N N . ASN A 1 90 ? -34.282 1.060 44.870 1.00 59.28 90 ASN A N 1
ATOM 708 C CA . ASN A 1 90 ? -35.311 0.126 45.317 1.00 59.28 90 ASN A CA 1
ATOM 709 C C . ASN A 1 90 ? -34.988 -0.415 46.714 1.00 59.28 90 ASN A C 1
ATOM 711 O O . ASN A 1 90 ? -35.867 -0.400 47.577 1.00 59.28 90 ASN A O 1
ATOM 715 N N . GLU A 1 91 ? -33.731 -0.773 46.976 1.00 58.66 91 GLU A N 1
ATOM 716 C CA . GLU A 1 91 ? -33.289 -1.319 48.264 1.00 58.66 91 GLU A CA 1
ATOM 717 C C . GLU A 1 91 ? -33.436 -0.306 49.415 1.00 58.66 91 GLU A C 1
ATOM 719 O O . GLU A 1 91 ? -33.795 -0.673 50.532 1.00 58.66 91 GLU A O 1
ATOM 724 N N . THR A 1 92 ? -33.275 0.995 49.148 1.00 57.31 92 THR A N 1
ATOM 725 C CA . THR A 1 92 ? -33.502 2.070 50.137 1.00 57.31 92 THR A CA 1
ATOM 726 C C . THR A 1 92 ? -34.978 2.410 50.374 1.00 57.31 92 THR A C 1
ATOM 728 O O . THR A 1 92 ? -35.328 2.896 51.451 1.00 57.31 92 THR A O 1
ATOM 731 N N . ARG A 1 93 ? -35.880 2.103 49.432 1.00 55.97 93 ARG A N 1
ATOM 732 C CA . ARG A 1 93 ? -37.332 2.351 49.566 1.00 55.97 93 ARG A CA 1
ATOM 733 C C . ARG A 1 93 ? -38.088 1.246 50.306 1.00 55.97 93 ARG A C 1
ATOM 735 O O . ARG A 1 93 ? -39.165 1.499 50.857 1.00 55.97 93 ARG A O 1
ATOM 742 N N . GLU A 1 94 ? -37.561 0.028 50.332 1.00 52.94 94 GLU A N 1
ATOM 743 C CA . GLU A 1 94 ? -38.139 -1.093 51.081 1.00 52.94 94 GLU A CA 1
ATOM 744 C C . GLU A 1 94 ? -38.097 -0.952 52.621 1.00 52.94 94 GLU A C 1
ATOM 746 O O . GLU A 1 94 ? -39.108 -1.277 53.261 1.00 52.94 94 GLU A O 1
ATOM 751 N N . PRO A 1 95 ? -37.031 -0.435 53.270 1.00 54.12 95 PRO A N 1
ATOM 752 C CA . PRO A 1 95 ? -37.007 -0.268 54.724 1.00 54.12 95 PRO A CA 1
ATOM 753 C C . PRO A 1 95 ? -37.920 0.863 55.223 1.00 54.12 95 PRO A C 1
ATOM 755 O O . PRO A 1 95 ? -38.404 0.798 56.354 1.00 54.12 95 PRO A O 1
ATOM 758 N N . GLU A 1 96 ? -38.228 1.873 54.402 1.00 52.91 96 GLU A N 1
ATOM 759 C CA . GLU A 1 96 ? -39.089 2.993 54.816 1.00 52.91 96 GLU A CA 1
ATOM 760 C C . GLU A 1 96 ? -40.582 2.628 54.876 1.00 52.91 96 GLU A C 1
ATOM 762 O O . GLU A 1 96 ? -41.320 3.164 55.707 1.00 52.91 96 GLU A O 1
ATOM 767 N N . LYS A 1 97 ? -41.036 1.659 54.070 1.00 52.69 97 LYS A N 1
ATOM 768 C CA . LYS A 1 97 ? -42.429 1.169 54.096 1.00 52.69 97 LYS A CA 1
ATOM 769 C C . LYS A 1 97 ? -42.711 0.167 55.223 1.00 52.69 97 LYS A C 1
ATOM 771 O O . LYS A 1 97 ? -43.875 -0.107 55.507 1.00 52.69 97 LYS A O 1
ATOM 776 N N . LYS A 1 98 ? -41.675 -0.354 55.895 1.00 53.38 98 LYS A N 1
ATOM 777 C CA . LYS A 1 98 ? -41.786 -1.302 57.022 1.00 53.38 98 LYS A CA 1
ATOM 778 C C . LYS A 1 98 ? -41.796 -0.636 58.406 1.00 53.38 98 LYS A C 1
ATOM 780 O O . LYS A 1 98 ? -41.568 -1.315 59.401 1.00 53.38 98 LYS A O 1
ATOM 785 N N . LYS A 1 99 ? -42.087 0.665 58.518 1.00 51.44 99 LYS A N 1
ATOM 786 C CA . LYS A 1 99 ? -42.430 1.276 59.815 1.00 51.44 99 LYS A CA 1
ATOM 787 C C . LYS A 1 99 ? -43.943 1.153 60.043 1.00 51.44 99 LYS A C 1
ATOM 789 O O . LYS A 1 99 ? -44.697 1.939 59.465 1.00 51.44 99 LYS A O 1
ATOM 794 N N . PRO A 1 100 ? -44.432 0.184 60.842 1.00 56.03 100 PRO A N 1
ATOM 795 C CA . PRO A 1 100 ? -45.848 0.129 61.172 1.00 56.03 100 PRO A CA 1
ATOM 796 C C . PRO A 1 100 ? -46.245 1.396 61.939 1.00 56.03 100 PRO A C 1
ATOM 798 O O . PRO A 1 100 ? -45.599 1.785 62.913 1.00 56.03 100 PRO A O 1
ATOM 801 N N . LYS A 1 101 ? -47.331 2.040 61.496 1.00 55.41 101 LYS A N 1
ATOM 802 C CA . LYS A 1 101 ? -48.034 3.079 62.256 1.00 55.41 101 LYS A CA 1
ATOM 803 C C . LYS A 1 101 ? -48.570 2.439 63.538 1.00 55.41 101 LYS A C 1
ATOM 805 O O . LYS A 1 101 ? -49.622 1.803 63.518 1.00 55.41 101 LYS A O 1
ATOM 810 N N . LEU A 1 102 ? -47.833 2.582 64.641 1.00 55.06 102 LEU A N 1
ATOM 811 C CA . LEU A 1 102 ? -48.353 2.355 65.988 1.00 55.06 102 LEU A CA 1
ATOM 812 C C . LEU A 1 102 ? -49.457 3.388 66.234 1.00 55.06 102 LEU A C 1
ATOM 814 O O . LEU A 1 102 ? -49.201 4.517 66.646 1.00 55.06 102 LEU A O 1
ATOM 818 N N . ASN A 1 103 ? -50.693 3.001 65.926 1.00 50.66 103 ASN A N 1
ATOM 819 C CA . ASN A 1 103 ? -51.867 3.720 66.384 1.00 50.66 103 ASN A CA 1
ATOM 820 C C . ASN A 1 103 ? -51.843 3.730 67.916 1.00 50.66 103 ASN A C 1
ATOM 822 O O . ASN A 1 103 ? -51.722 2.688 68.561 1.00 50.66 103 ASN A O 1
ATOM 826 N N . SER A 1 104 ? -51.924 4.936 68.466 1.00 49.28 104 SER A N 1
ATOM 827 C CA . SER A 1 104 ? -52.002 5.263 69.883 1.00 49.28 104 SER A CA 1
ATOM 828 C C . SER A 1 104 ? -52.996 4.362 70.619 1.00 49.28 104 SER A C 1
ATOM 830 O O . SER A 1 104 ? -54.211 4.514 70.469 1.00 49.28 104 SER A O 1
ATOM 832 N N . PHE A 1 105 ? -52.493 3.443 71.441 1.00 46.16 105 PHE A N 1
ATOM 833 C CA . PHE A 1 105 ? -53.329 2.731 72.398 1.00 46.16 105 PHE A CA 1
ATOM 834 C C . P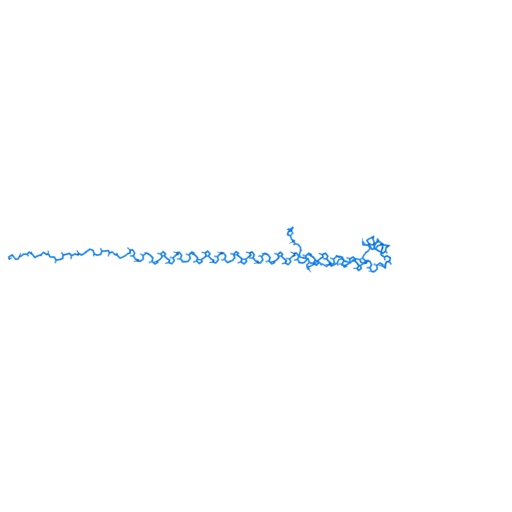HE A 1 105 ? -53.668 3.710 73.529 1.00 46.16 105 PHE A C 1
ATOM 836 O O . PHE A 1 105 ? -52.832 4.035 74.370 1.00 46.16 105 PHE A O 1
ATOM 843 N N . VAL A 1 106 ? -54.884 4.252 73.496 1.00 48.84 106 VAL A N 1
ATOM 844 C CA . VAL A 1 106 ? -55.417 5.146 74.528 1.00 48.84 106 VAL A CA 1
ATOM 845 C C . VAL A 1 106 ? -55.669 4.323 75.792 1.00 48.84 106 VAL A C 1
ATOM 847 O O . VAL A 1 106 ? -56.693 3.656 75.923 1.00 48.84 106 VAL A O 1
ATOM 850 N N . ALA A 1 107 ? -54.730 4.360 76.735 1.00 51.97 107 ALA A N 1
ATOM 851 C CA . ALA A 1 107 ? -54.923 3.837 78.081 1.00 51.97 107 ALA A CA 1
ATOM 852 C C . ALA A 1 107 ? -55.676 4.872 78.930 1.00 51.97 107 ALA A C 1
ATOM 854 O O . ALA A 1 107 ? -55.073 5.663 79.645 1.00 51.97 107 ALA A O 1
ATOM 855 N N . ASN A 1 108 ? -57.005 4.892 78.834 1.00 52.31 108 ASN A N 1
ATOM 856 C CA . ASN A 1 108 ? -57.850 5.515 79.852 1.00 52.31 108 ASN A CA 1
ATOM 857 C C . ASN A 1 108 ? -59.160 4.739 79.984 1.00 52.31 108 ASN A C 1
ATOM 859 O O . ASN A 1 108 ? -60.131 4.973 79.268 1.00 52.31 108 ASN A O 1
ATOM 863 N N . ARG A 1 109 ? -59.183 3.806 80.934 1.00 49.16 109 ARG A N 1
ATOM 864 C CA . ARG A 1 109 ? -60.425 3.314 81.524 1.00 49.16 109 ARG A CA 1
ATOM 865 C C . ARG A 1 109 ? -60.183 3.085 83.018 1.00 49.16 109 ARG A C 1
ATOM 867 O O . ARG A 1 109 ? -59.583 2.072 83.366 1.00 49.16 109 ARG A O 1
ATOM 874 N N . PRO A 1 110 ? -60.612 4.000 83.902 1.00 57.38 110 PRO A N 1
ATOM 875 C CA . PRO A 1 110 ? -60.722 3.696 85.316 1.00 57.38 110 PRO A CA 1
ATOM 876 C C . PRO A 1 110 ? -62.040 2.946 85.512 1.00 57.38 110 PRO A C 1
ATOM 878 O O . PRO A 1 110 ? -63.096 3.471 85.167 1.00 57.38 110 PRO A O 1
ATOM 881 N N . LEU A 1 111 ? -62.006 1.722 86.032 1.00 45.09 111 LEU A N 1
ATOM 882 C CA . LEU A 1 111 ? -63.206 1.100 86.584 1.00 45.09 111 LEU A CA 1
ATOM 883 C C . LEU A 1 111 ? -62.879 0.512 87.954 1.00 45.09 111 LEU A C 1
ATOM 885 O O . LEU A 1 111 ? -61.877 -0.171 88.144 1.00 45.09 111 LEU A O 1
ATOM 889 N N . GLN A 1 112 ? -63.716 0.945 88.887 1.00 50.22 112 GLN A N 1
ATOM 890 C CA . GLN A 1 112 ? -63.601 0.930 90.334 1.00 50.22 112 GLN A CA 1
ATOM 891 C C . GLN A 1 112 ? -63.701 -0.470 90.959 1.00 50.22 112 GLN A C 1
ATOM 893 O O . GLN A 1 112 ? -64.306 -1.376 90.391 1.00 50.22 112 GLN A O 1
ATOM 898 N N . LEU A 1 113 ? -63.141 -0.546 92.174 1.00 36.47 113 LEU A N 1
ATOM 899 C CA . LEU A 1 113 ? -63.458 -1.454 93.291 1.00 36.47 113 LEU A CA 1
ATOM 900 C C . LEU A 1 113 ? -64.972 -1.728 93.433 1.00 36.47 113 LEU A C 1
ATOM 902 O O . LEU A 1 113 ? -65.786 -0.891 93.030 1.00 36.47 113 LEU A O 1
ATOM 906 N N . PRO A 1 114 ? -65.360 -2.870 94.022 1.00 54.09 114 PRO A N 1
ATOM 907 C CA . PRO A 1 114 ? -65.393 -2.987 95.491 1.00 54.09 114 PRO A CA 1
ATOM 908 C C . PRO A 1 114 ? -64.420 -4.015 96.084 1.00 54.09 114 PRO A C 1
ATOM 910 O O . PRO A 1 114 ? -64.198 -5.072 95.453 1.00 54.09 114 PRO A O 1
#

Foldseek 3Di:
DPQDPDQLVPDDQDQCLDPVNVVQLVVCCVVVVDDSVVSSVVVSVVVVVVSVVVNVVNVVVVVVVVVVVVVVVVVVVVVVVVVVVVVVVVVVVVVVVPPDPPDDPDPDDDDDDD